Protein AF-A0A0F9DZ34-F1 (afdb_monomer_lite)

Secondary structure (DSSP, 8-state):
-----GGG---HHHHHHHHHHHHHHHHHHHHHHHHHHHHT---GGGHHHHHHHHHHHHHHHHHHHHHHTT-

Sequence (71 aa):
MLAYSGRFDLIFADVRKVLIGAGVAGLGALLTYLLEGLMQIDFGSYTAVIVAVLSVLVNVVRKYVVTTKYR

Radius of gyration: 17.37 Å; chains: 1; bounding box: 30×47×38 Å

Organism: NCBI:txid412755

Foldseek 3Di:
DPDPDCPPVDDPVVVVVVVVLVVLLVQLLVVLVVCCVPVVDDCDVCSVVSSVVSSVVSVVVVVVVVVVVVD

pLDDT: mean 84.65, std 13.91, range [44.38, 95.88]

Structure (mmCIF, N/CA/C/O backbone):
data_AF-A0A0F9DZ34-F1
#
_entry.id   AF-A0A0F9DZ34-F1
#
loop_
_atom_site.group_PDB
_atom_site.id
_atom_site.type_symbol
_atom_site.label_atom_id
_atom_site.label_alt_id
_atom_site.label_comp_id
_atom_site.label_asym_id
_atom_site.label_entity_id
_atom_site.label_seq_id
_atom_site.pdbx_PDB_ins_code
_atom_site.Cartn_x
_atom_site.Cartn_y
_atom_site.Cartn_z
_atom_site.occupancy
_atom_site.B_iso_or_equiv
_atom_site.auth_seq_id
_atom_site.auth_comp_id
_atom_site.auth_asym_id
_atom_site.auth_atom_id
_atom_site.pdbx_PDB_model_num
ATOM 1 N N . MET A 1 1 ? 18.246 -34.225 -22.362 1.00 44.38 1 MET A N 1
ATOM 2 C CA . MET A 1 1 ? 18.458 -32.763 -22.306 1.00 44.38 1 MET A CA 1
ATOM 3 C C . MET A 1 1 ? 17.232 -32.141 -21.660 1.00 44.38 1 MET A C 1
ATOM 5 O O . MET A 1 1 ? 16.165 -32.198 -22.254 1.00 44.38 1 MET A O 1
ATOM 9 N N . LEU A 1 2 ? 17.349 -31.650 -20.424 1.00 52.84 2 LEU A N 1
ATOM 10 C CA . LEU A 1 2 ? 16.272 -30.900 -19.772 1.00 52.84 2 LEU A CA 1
ATOM 11 C C . LEU A 1 2 ? 16.198 -29.523 -20.439 1.00 52.84 2 LEU A C 1
ATOM 13 O O . LEU A 1 2 ? 17.208 -28.828 -20.516 1.00 52.84 2 LEU A O 1
ATOM 17 N N . ALA A 1 3 ? 15.035 -29.165 -20.979 1.00 60.09 3 ALA A N 1
ATOM 18 C CA . ALA A 1 3 ? 14.820 -27.870 -21.606 1.00 60.09 3 ALA A CA 1
ATOM 19 C C . ALA A 1 3 ? 14.982 -26.760 -20.555 1.00 60.09 3 ALA A C 1
ATOM 21 O O . ALA A 1 3 ? 14.125 -26.584 -19.690 1.00 60.09 3 ALA A O 1
ATOM 22 N N . TYR A 1 4 ? 16.090 -26.020 -20.619 1.00 63.34 4 TYR A N 1
ATOM 23 C CA . TYR A 1 4 ? 16.262 -24.777 -19.875 1.00 63.34 4 TYR A CA 1
ATOM 24 C C . TYR A 1 4 ? 15.270 -23.755 -20.438 1.00 63.34 4 TYR A C 1
ATOM 26 O O . TYR A 1 4 ? 15.486 -23.188 -21.508 1.00 63.34 4 TYR A O 1
ATOM 34 N N . SER A 1 5 ? 14.137 -23.560 -19.761 1.00 64.25 5 SER A N 1
ATOM 35 C CA . SER A 1 5 ? 13.238 -22.454 -20.077 1.00 64.25 5 SER A CA 1
ATOM 36 C C . SER A 1 5 ? 13.684 -21.269 -19.228 1.00 64.25 5 SER A C 1
ATOM 38 O O . SER A 1 5 ? 13.475 -21.291 -18.015 1.00 64.25 5 SER A O 1
ATOM 40 N N . GLY A 1 6 ? 14.267 -20.232 -19.836 1.00 62.25 6 GLY A N 1
ATOM 41 C CA . GLY A 1 6 ? 14.648 -18.968 -19.173 1.00 62.25 6 GLY A CA 1
ATOM 42 C C . GLY A 1 6 ? 13.457 -18.155 -18.633 1.00 62.25 6 GLY A C 1
ATOM 43 O O . GLY A 1 6 ? 13.509 -16.938 -18.524 1.00 62.25 6 GLY A O 1
ATOM 44 N N . ARG A 1 7 ? 12.339 -18.818 -18.321 1.00 62.25 7 ARG A N 1
ATOM 45 C CA . ARG A 1 7 ? 11.067 -18.254 -17.860 1.00 62.25 7 ARG A CA 1
ATOM 46 C C . ARG A 1 7 ? 11.149 -17.681 -16.439 1.00 62.25 7 ARG A C 1
ATOM 48 O O . ARG A 1 7 ? 10.237 -16.972 -16.030 1.00 62.25 7 ARG A O 1
ATOM 55 N N . PHE A 1 8 ? 12.231 -17.992 -15.722 1.00 61.56 8 PHE A N 1
ATOM 56 C CA . PHE A 1 8 ? 12.550 -17.505 -14.378 1.00 61.56 8 PHE A CA 1
ATOM 57 C C . PHE A 1 8 ? 13.932 -16.841 -14.300 1.00 61.56 8 PHE A C 1
ATOM 59 O O . PHE A 1 8 ? 14.459 -16.678 -13.202 1.00 61.56 8 PHE A O 1
ATOM 66 N N . ASP A 1 9 ? 14.530 -16.455 -15.433 1.00 66.38 9 ASP A N 1
ATOM 67 C CA . ASP A 1 9 ? 15.707 -15.590 -15.375 1.00 66.38 9 ASP A CA 1
ATOM 68 C C . ASP A 1 9 ? 15.258 -14.224 -14.849 1.00 66.38 9 ASP A C 1
ATOM 70 O O . ASP A 1 9 ? 14.486 -13.515 -15.497 1.00 66.38 9 ASP A O 1
ATOM 74 N N . LEU A 1 10 ? 15.688 -13.874 -13.631 1.00 62.06 10 LEU A N 1
ATOM 75 C CA . LEU A 1 10 ? 15.403 -12.571 -13.038 1.00 62.06 10 LEU A CA 1
ATOM 76 C C . LEU A 1 10 ? 16.158 -11.497 -13.817 1.00 62.06 10 LEU A C 1
ATOM 78 O O . LEU A 1 10 ? 17.313 -11.176 -13.538 1.00 62.06 10 LEU A O 1
ATOM 82 N N . ILE A 1 11 ? 15.476 -10.900 -14.786 1.00 80.00 11 ILE A N 1
ATOM 83 C CA . ILE A 1 11 ? 15.969 -9.714 -15.469 1.00 80.00 11 ILE A CA 1
ATOM 84 C C . ILE A 1 11 ? 15.713 -8.514 -14.550 1.00 80.00 11 ILE A C 1
ATOM 86 O O . ILE A 1 11 ? 14.703 -8.431 -13.848 1.00 80.00 11 ILE A O 1
ATOM 90 N N . PHE A 1 12 ? 16.609 -7.529 -14.579 1.00 78.44 12 PHE A N 1
ATOM 91 C CA . PHE A 1 12 ? 16.499 -6.286 -13.803 1.00 78.44 12 PHE A CA 1
ATOM 92 C C . PHE A 1 12 ? 15.129 -5.583 -13.965 1.00 78.44 12 PHE A C 1
ATOM 94 O O . PHE A 1 12 ? 14.626 -4.918 -13.057 1.00 78.44 12 PHE A O 1
ATOM 101 N N . ALA A 1 13 ? 14.488 -5.771 -15.123 1.00 81.62 13 ALA A N 1
ATOM 102 C CA . ALA A 1 13 ? 13.143 -5.292 -15.417 1.00 81.62 13 ALA A CA 1
ATOM 103 C C . ALA A 1 13 ? 12.055 -5.914 -14.520 1.00 81.62 13 ALA A C 1
ATOM 105 O O . ALA A 1 13 ? 11.102 -5.222 -14.159 1.00 81.62 13 ALA A O 1
ATOM 106 N N . ASP A 1 14 ? 12.185 -7.183 -14.138 1.00 83.38 14 ASP A N 1
ATOM 107 C CA . ASP A 1 14 ? 11.204 -7.865 -13.291 1.00 83.38 14 ASP A CA 1
ATOM 108 C C . ASP A 1 14 ? 11.375 -7.490 -11.820 1.00 83.38 14 ASP A C 1
ATOM 110 O O . ASP A 1 14 ? 10.383 -7.216 -11.143 1.00 83.38 14 ASP A O 1
ATOM 114 N N . VAL A 1 15 ? 12.618 -7.305 -11.363 1.00 87.69 15 VAL A N 1
ATOM 115 C CA . VAL A 1 15 ? 12.909 -6.726 -10.039 1.00 87.69 15 VAL A CA 1
ATOM 116 C C . VAL A 1 15 ? 12.248 -5.355 -9.896 1.00 87.69 15 VAL A C 1
ATOM 118 O O . VAL A 1 15 ? 11.585 -5.077 -8.896 1.00 87.69 15 VAL A O 1
ATOM 121 N N . ARG A 1 16 ? 12.337 -4.506 -10.930 1.00 86.81 16 ARG A N 1
ATOM 122 C CA . ARG A 1 16 ? 11.677 -3.194 -10.934 1.00 86.81 16 ARG A CA 1
ATOM 123 C C . ARG A 1 16 ? 10.159 -3.304 -10.765 1.00 86.81 16 ARG A C 1
ATOM 125 O O . ARG A 1 16 ? 9.577 -2.502 -10.038 1.00 86.81 16 ARG A O 1
ATOM 132 N N . LYS A 1 17 ? 9.503 -4.274 -11.410 1.00 86.81 17 LYS A N 1
ATOM 133 C CA . LYS A 1 17 ? 8.049 -4.481 -11.266 1.00 86.81 17 LYS A CA 1
ATOM 134 C C . LYS A 1 17 ? 7.685 -4.913 -9.846 1.00 86.81 17 LYS A C 1
ATOM 136 O O . LYS A 1 17 ? 6.725 -4.381 -9.290 1.00 86.81 17 LYS A O 1
ATOM 141 N N . VAL A 1 18 ? 8.467 -5.818 -9.256 1.00 90.06 18 VAL A N 1
ATOM 142 C CA . VAL A 1 18 ? 8.267 -6.277 -7.873 1.00 90.06 18 VAL A CA 1
ATOM 143 C C . VAL A 1 18 ? 8.435 -5.121 -6.890 1.00 90.06 18 VAL A C 1
ATOM 145 O O . VAL A 1 18 ? 7.568 -4.925 -6.045 1.00 90.06 18 VAL A O 1
ATOM 148 N N . LEU A 1 19 ? 9.476 -4.298 -7.040 1.00 90.88 19 LEU A N 1
ATOM 149 C CA . LEU A 1 19 ? 9.699 -3.128 -6.181 1.00 90.88 19 LEU A CA 1
ATOM 150 C C . LEU A 1 19 ? 8.566 -2.100 -6.279 1.00 90.88 19 LEU A C 1
ATOM 152 O O . LEU A 1 19 ? 8.163 -1.531 -5.268 1.00 90.88 19 LEU A O 1
ATOM 156 N N . ILE A 1 20 ? 8.010 -1.886 -7.477 1.00 90.62 20 ILE A N 1
ATOM 157 C CA . ILE A 1 20 ? 6.825 -1.034 -7.646 1.00 90.62 20 ILE A CA 1
ATOM 158 C C . ILE A 1 20 ? 5.632 -1.629 -6.888 1.00 90.62 20 ILE A C 1
ATOM 160 O O . ILE A 1 20 ? 4.942 -0.897 -6.182 1.00 90.62 20 ILE A O 1
ATOM 164 N N . GLY A 1 21 ? 5.399 -2.940 -7.007 1.00 90.31 21 GLY A N 1
ATOM 165 C CA . GLY A 1 21 ? 4.336 -3.632 -6.274 1.00 90.31 21 GLY A CA 1
ATOM 166 C C . GLY A 1 21 ? 4.508 -3.534 -4.757 1.00 90.31 21 GLY A C 1
ATOM 167 O O . GLY A 1 21 ? 3.568 -3.165 -4.057 1.00 90.31 21 GLY A O 1
ATOM 168 N N . ALA A 1 22 ? 5.721 -3.774 -4.259 1.00 93.50 22 ALA A N 1
ATOM 169 C CA . ALA A 1 22 ? 6.061 -3.659 -2.845 1.00 93.50 22 ALA A CA 1
ATOM 170 C C . ALA A 1 22 ? 5.868 -2.228 -2.319 1.00 93.50 22 ALA A C 1
ATOM 172 O O . ALA A 1 22 ? 5.306 -2.041 -1.244 1.00 93.50 22 ALA A O 1
ATOM 173 N N . GLY A 1 23 ? 6.255 -1.211 -3.096 1.00 94.75 23 GLY A N 1
ATOM 174 C CA . GLY A 1 23 ? 6.025 0.191 -2.741 1.00 94.75 23 GLY A CA 1
ATOM 175 C C . GLY A 1 23 ? 4.537 0.547 -2.656 1.00 94.75 23 GLY A C 1
ATOM 176 O O . GLY A 1 23 ? 4.114 1.217 -1.718 1.00 94.75 23 GLY A O 1
ATOM 177 N N . VAL A 1 24 ? 3.721 0.058 -3.593 1.00 95.50 24 VAL A N 1
ATOM 178 C CA . VAL A 1 24 ? 2.259 0.245 -3.567 1.00 95.50 24 VAL A CA 1
ATOM 179 C C . VAL A 1 24 ? 1.624 -0.456 -2.359 1.00 95.50 24 VAL A C 1
ATOM 181 O O . VAL A 1 24 ? 0.757 0.123 -1.700 1.00 95.50 24 VAL A O 1
ATOM 184 N N . ALA A 1 25 ? 2.059 -1.679 -2.046 1.00 93.94 25 ALA A N 1
ATOM 185 C CA . ALA A 1 25 ? 1.604 -2.413 -0.867 1.00 93.94 25 ALA A CA 1
ATOM 186 C C . ALA A 1 25 ? 1.972 -1.673 0.429 1.00 93.94 25 ALA A C 1
ATOM 188 O O . ALA A 1 25 ? 1.110 -1.437 1.273 1.00 93.94 25 ALA A O 1
ATOM 189 N N . GLY A 1 26 ? 3.224 -1.219 0.544 1.00 95.88 26 GLY A N 1
ATOM 190 C CA . GLY A 1 26 ? 3.709 -0.456 1.694 1.00 95.88 26 GLY A CA 1
ATOM 191 C C . GLY A 1 26 ? 2.959 0.861 1.903 1.00 95.88 26 GLY A C 1
ATOM 192 O O . GLY A 1 26 ? 2.601 1.188 3.029 1.00 95.88 26 GLY A O 1
ATOM 193 N N . LEU A 1 27 ? 2.645 1.590 0.829 1.00 95.38 27 LEU A N 1
ATOM 194 C CA . LEU A 1 27 ? 1.839 2.812 0.914 1.00 95.38 27 LEU A CA 1
ATOM 195 C C . LEU A 1 27 ? 0.386 2.534 1.329 1.00 95.38 27 LEU A C 1
ATOM 197 O O . LEU A 1 27 ? -0.173 3.300 2.107 1.00 95.38 27 LEU A O 1
ATOM 201 N N . GLY A 1 28 ? -0.221 1.442 0.854 1.00 94.31 28 GLY A N 1
ATOM 202 C CA . GLY A 1 28 ? -1.556 1.031 1.307 1.00 94.31 28 GLY A CA 1
ATOM 203 C C . GLY A 1 28 ? -1.579 0.656 2.792 1.00 94.31 28 GLY A C 1
ATOM 204 O O . GLY A 1 28 ? -2.489 1.058 3.518 1.00 94.31 28 GLY A O 1
ATOM 205 N N . ALA A 1 29 ? -0.538 -0.034 3.267 1.00 94.00 29 ALA A N 1
ATOM 206 C CA . ALA A 1 29 ? -0.360 -0.350 4.683 1.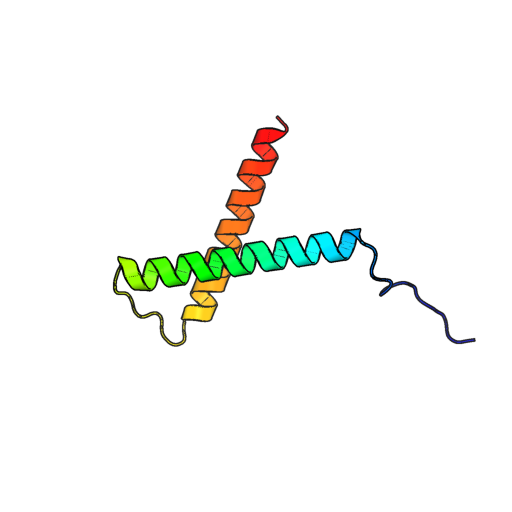00 94.00 29 ALA A CA 1
ATOM 207 C C . ALA A 1 29 ? -0.194 0.913 5.535 1.00 94.00 29 ALA A C 1
ATOM 209 O O . ALA A 1 29 ? -0.883 1.080 6.539 1.00 94.00 29 ALA A O 1
ATOM 210 N N . LEU A 1 30 ? 0.654 1.840 5.084 1.00 95.31 30 LEU A N 1
ATOM 211 C CA . LEU A 1 30 ? 0.875 3.117 5.755 1.00 95.31 30 LEU A CA 1
ATOM 212 C C . LEU A 1 30 ? -0.415 3.940 5.860 1.00 95.31 30 LEU A C 1
ATOM 214 O O . LEU A 1 30 ? -0.719 4.469 6.924 1.00 95.31 30 LEU A O 1
ATOM 218 N N . LEU A 1 31 ? -1.191 4.029 4.777 1.00 93.81 31 LEU A N 1
ATOM 219 C CA . LEU A 1 31 ? -2.475 4.732 4.785 1.00 93.81 31 LEU A CA 1
ATOM 220 C C . LEU A 1 31 ? -3.473 4.096 5.753 1.00 93.81 31 LEU A C 1
ATOM 222 O O . LEU A 1 31 ? -4.201 4.823 6.418 1.00 93.81 31 LEU A O 1
ATOM 226 N N . THR A 1 32 ? -3.486 2.765 5.852 1.00 93.31 32 THR A N 1
ATOM 227 C CA . THR A 1 32 ? -4.384 2.054 6.773 1.00 93.31 32 THR A CA 1
ATOM 228 C C . THR A 1 32 ? -4.027 2.376 8.216 1.00 93.31 32 THR A C 1
ATOM 230 O O . THR A 1 32 ? -4.900 2.776 8.978 1.00 93.31 32 THR A O 1
ATOM 233 N N . TYR A 1 33 ? -2.737 2.315 8.555 1.00 92.06 33 TYR A N 1
ATOM 234 C CA . TYR A 1 33 ? -2.241 2.677 9.883 1.00 92.06 33 TYR A CA 1
ATOM 235 C C . TYR A 1 33 ? -2.565 4.133 10.253 1.00 92.06 33 TYR A C 1
ATOM 237 O O . TYR A 1 33 ? -3.003 4.423 11.365 1.00 92.06 33 TYR A O 1
ATOM 245 N N . LEU A 1 34 ? -2.395 5.064 9.307 1.00 93.06 34 LEU A N 1
ATOM 246 C CA . LEU A 1 34 ? -2.772 6.463 9.518 1.00 93.06 34 LEU A CA 1
ATOM 247 C C . LEU A 1 34 ? -4.282 6.623 9.722 1.00 93.06 34 LEU A C 1
ATOM 249 O O . LEU A 1 34 ? -4.688 7.428 10.556 1.00 93.06 34 LEU A O 1
ATOM 253 N N . LEU A 1 35 ? -5.109 5.870 8.992 1.00 92.31 35 LEU A N 1
ATOM 254 C CA . LEU A 1 35 ? -6.561 5.907 9.161 1.00 92.31 35 LEU A CA 1
ATOM 255 C C . LEU A 1 35 ? -6.985 5.395 10.541 1.00 92.31 35 LEU A C 1
ATOM 257 O O . LEU A 1 35 ? -7.792 6.052 11.194 1.00 92.31 35 LEU A O 1
ATOM 261 N N . GLU A 1 36 ? -6.427 4.266 10.987 1.00 91.50 36 GLU A N 1
ATOM 262 C CA . GLU A 1 36 ? -6.694 3.705 12.319 1.00 91.50 36 GLU A CA 1
ATOM 263 C C . GLU A 1 36 ? -6.342 4.726 13.410 1.00 91.50 36 GLU A C 1
ATOM 265 O O . GLU A 1 36 ? -7.156 5.014 14.287 1.00 91.50 36 GLU A O 1
ATOM 270 N N . GLY A 1 37 ? -5.167 5.357 13.306 1.00 91.19 37 GLY A N 1
ATOM 271 C CA . GLY A 1 37 ? -4.706 6.344 14.282 1.00 91.19 37 GLY A CA 1
ATOM 272 C C . GLY A 1 37 ? -5.490 7.661 14.277 1.00 91.19 37 GLY A C 1
ATOM 273 O O . GLY A 1 37 ? -5.801 8.192 15.341 1.00 91.19 37 GLY A O 1
ATOM 274 N N . LEU A 1 38 ? -5.816 8.206 13.099 1.00 90.88 38 LEU A N 1
ATOM 275 C CA . LEU A 1 38 ? -6.478 9.513 12.974 1.00 90.88 38 LEU A CA 1
ATOM 276 C C . LEU A 1 38 ? -7.984 9.443 13.218 1.00 90.88 38 LEU A C 1
ATOM 278 O O . LEU A 1 38 ? -8.551 10.366 13.797 1.00 90.88 38 LEU A O 1
ATOM 282 N N . MET A 1 39 ? -8.636 8.377 12.753 1.00 92.00 39 MET A N 1
ATOM 283 C CA . MET A 1 39 ? -10.084 8.213 12.889 1.00 92.00 39 MET A CA 1
ATOM 284 C C . MET A 1 39 ? -10.470 7.398 14.124 1.00 92.00 39 MET A C 1
ATOM 286 O O . MET A 1 39 ? -11.659 7.251 14.390 1.00 92.00 39 MET A O 1
ATOM 290 N N . GLN A 1 40 ? -9.484 6.877 14.868 1.00 89.00 40 GLN A N 1
ATOM 291 C CA . GLN A 1 40 ? -9.686 5.984 16.013 1.00 89.00 40 GLN A CA 1
ATOM 292 C C . GLN A 1 40 ? -10.564 4.769 15.663 1.00 89.00 40 GLN A C 1
ATOM 294 O O . GLN A 1 40 ? -11.349 4.294 16.483 1.00 89.00 40 GLN A O 1
ATOM 299 N N . ILE A 1 41 ? -10.452 4.286 14.422 1.00 88.62 41 ILE A N 1
ATOM 300 C CA . ILE A 1 41 ? -11.173 3.106 13.940 1.00 88.62 41 ILE A CA 1
ATOM 301 C C . ILE A 1 41 ? -10.279 1.886 14.151 1.00 88.62 41 ILE A C 1
ATOM 303 O O . ILE A 1 41 ? -9.133 1.885 13.714 1.00 88.62 41 ILE A O 1
ATOM 307 N N . ASP A 1 42 ? -10.819 0.839 14.772 1.00 90.06 42 ASP A N 1
ATOM 308 C CA . ASP A 1 42 ? -10.176 -0.474 14.845 1.00 90.06 42 ASP A CA 1
AT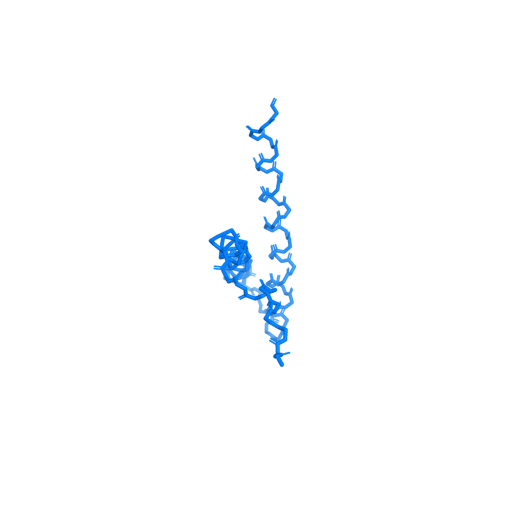OM 309 C C . ASP A 1 42 ? -10.699 -1.361 13.707 1.00 90.06 42 ASP A C 1
ATOM 311 O O . ASP A 1 42 ? -11.870 -1.755 13.693 1.00 90.06 42 ASP A O 1
ATOM 315 N N . PHE A 1 43 ? -9.845 -1.653 12.723 1.00 89.44 43 PHE A N 1
ATOM 316 C CA . PHE A 1 43 ? -10.193 -2.569 11.635 1.00 89.44 43 PHE A CA 1
ATOM 317 C C . PHE A 1 43 ? -9.998 -4.044 12.022 1.00 89.44 43 PHE A C 1
ATOM 319 O O . PHE A 1 43 ? -10.566 -4.923 11.364 1.00 89.44 43 PHE A O 1
ATOM 326 N N . GLY A 1 44 ? -9.241 -4.342 13.083 1.00 91.62 44 GLY A N 1
ATOM 327 C CA . GLY A 1 44 ? -8.986 -5.685 13.593 1.00 91.62 44 GLY A CA 1
ATOM 328 C C . GLY A 1 44 ? -8.605 -6.691 12.502 1.00 91.62 44 GLY A C 1
ATOM 329 O O . GLY A 1 44 ? -7.635 -6.538 11.764 1.00 91.62 44 GLY A O 1
ATOM 330 N N . SER A 1 45 ? -9.399 -7.754 12.361 1.00 93.31 45 SER A N 1
ATOM 331 C CA . SER A 1 45 ? -9.151 -8.782 11.334 1.00 93.31 45 SER A CA 1
ATOM 332 C C . SER A 1 45 ? -9.308 -8.283 9.888 1.00 93.31 45 SER A C 1
ATOM 334 O O . SER A 1 45 ? -8.765 -8.893 8.965 1.00 93.31 45 SER A O 1
ATOM 336 N N . TYR A 1 46 ? -10.004 -7.162 9.674 1.00 94.19 46 TYR A N 1
ATOM 337 C CA . TYR A 1 46 ? -10.207 -6.574 8.352 1.00 94.19 46 TYR A CA 1
ATOM 338 C C . TYR A 1 46 ? -9.068 -5.653 7.914 1.00 94.19 46 TYR A C 1
ATOM 340 O O . TYR A 1 46 ? -9.077 -5.224 6.759 1.00 94.19 46 TYR A O 1
ATOM 348 N N . THR A 1 47 ? -8.057 -5.391 8.754 1.00 93.31 47 THR A N 1
ATOM 349 C CA . THR A 1 47 ? -6.914 -4.539 8.388 1.00 93.31 47 THR A CA 1
ATOM 350 C C . THR A 1 47 ? -6.287 -4.994 7.067 1.00 93.31 47 THR A C 1
ATOM 352 O O . THR A 1 47 ? -6.101 -4.177 6.173 1.00 93.31 47 THR A O 1
ATOM 355 N N . ALA A 1 48 ? -6.073 -6.298 6.852 1.00 92.81 48 ALA A N 1
ATOM 35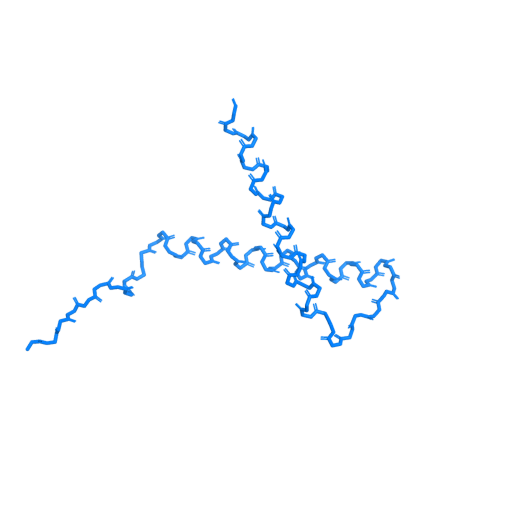6 C CA . ALA A 1 48 ? -5.515 -6.807 5.591 1.00 92.81 48 ALA A CA 1
ATOM 357 C C . ALA A 1 48 ? -6.382 -6.481 4.356 1.00 92.81 48 ALA A C 1
ATOM 359 O O . ALA A 1 48 ? -5.857 -6.208 3.275 1.00 92.81 48 ALA A O 1
ATOM 360 N N . VAL A 1 49 ? -7.709 -6.474 4.517 1.00 95.19 49 VAL A N 1
ATOM 361 C CA . VAL A 1 49 ? -8.655 -6.120 3.450 1.00 95.19 49 VAL A CA 1
ATOM 362 C C . VAL A 1 49 ? -8.587 -4.624 3.158 1.00 95.19 49 VAL A C 1
ATOM 364 O O . VAL A 1 49 ? -8.499 -4.231 1.996 1.00 95.19 49 VAL A O 1
ATOM 367 N N . ILE A 1 50 ? -8.569 -3.790 4.200 1.00 93.38 50 ILE A N 1
ATOM 368 C CA . ILE A 1 50 ? -8.452 -2.335 4.061 1.00 93.38 50 ILE A CA 1
ATOM 369 C C . ILE A 1 50 ? -7.124 -1.967 3.394 1.00 93.38 50 ILE A C 1
ATOM 371 O O . ILE A 1 50 ? -7.122 -1.197 2.434 1.00 93.38 50 ILE A O 1
ATOM 375 N N . VAL A 1 51 ? -6.018 -2.596 3.806 1.00 95.19 51 VAL A N 1
ATOM 376 C CA . VAL A 1 51 ? -4.706 -2.444 3.163 1.00 95.19 51 VAL A CA 1
ATOM 377 C C . VAL A 1 51 ? -4.790 -2.784 1.680 1.00 95.19 51 VAL A C 1
ATOM 379 O O . VAL A 1 51 ? -4.338 -1.993 0.857 1.00 95.19 51 VAL A O 1
ATOM 382 N N . ALA A 1 52 ? -5.404 -3.913 1.314 1.00 94.19 52 ALA A N 1
ATOM 383 C CA . ALA A 1 52 ? -5.545 -4.305 -0.086 1.00 94.19 52 ALA A CA 1
ATOM 384 C C . ALA A 1 52 ? -6.336 -3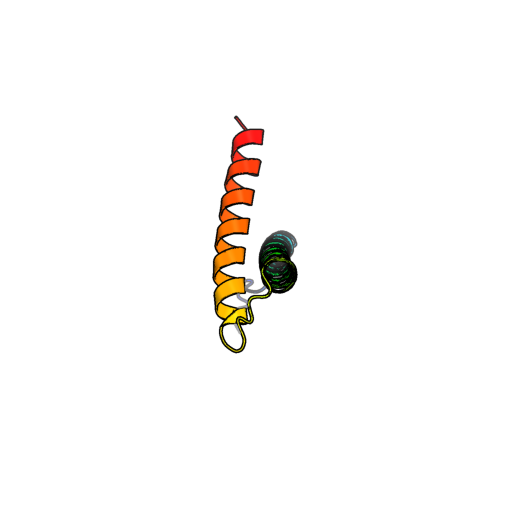.267 -0.903 1.00 94.19 52 ALA A C 1
ATOM 386 O O 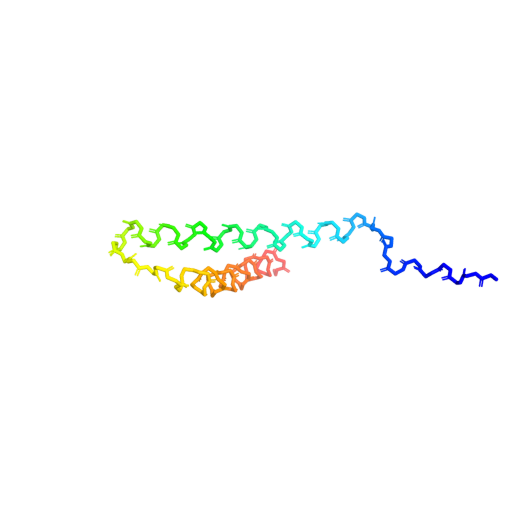. ALA A 1 52 ? -5.915 -2.893 -2.001 1.00 94.19 52 ALA A O 1
ATOM 387 N N . VAL A 1 53 ? -7.443 -2.751 -0.360 1.00 94.69 53 VAL A N 1
ATOM 388 C CA . VAL A 1 53 ? -8.254 -1.705 -1.007 1.00 94.69 53 VAL A CA 1
ATOM 389 C C . VAL A 1 53 ? -7.456 -0.408 -1.163 1.00 94.69 53 VAL A C 1
ATOM 391 O O . VAL A 1 53 ? -7.406 0.162 -2.258 1.00 94.69 53 VAL A O 1
ATOM 394 N N . LEU A 1 54 ? -6.776 0.041 -0.106 1.00 94.31 54 LEU A N 1
ATOM 395 C CA . LEU A 1 54 ? -5.948 1.245 -0.146 1.00 94.31 54 LEU A CA 1
ATOM 396 C C . LEU A 1 54 ? -4.759 1.085 -1.100 1.00 94.31 54 LEU A C 1
ATOM 398 O O . LEU A 1 54 ? -4.437 2.020 -1.828 1.00 94.31 54 LEU A O 1
ATOM 402 N N . SER A 1 55 ? -4.152 -0.098 -1.19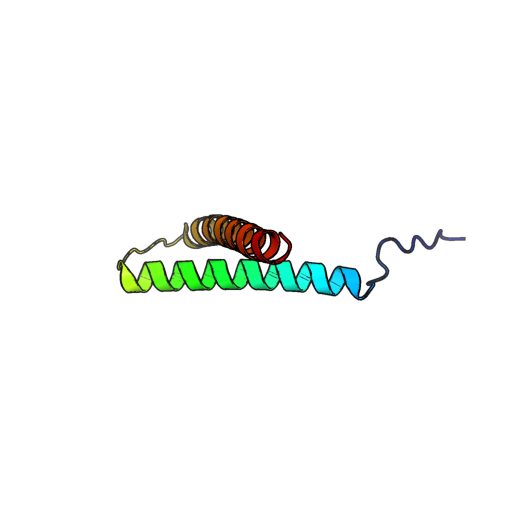5 1.00 94.25 55 SER A N 1
ATOM 403 C CA . SER A 1 55 ? -3.109 -0.390 -2.183 1.00 94.25 55 SER A CA 1
ATOM 404 C C . SER A 1 55 ? -3.620 -0.286 -3.621 1.00 94.25 55 SER A C 1
ATOM 406 O O . SER A 1 55 ? -2.920 0.250 -4.484 1.00 94.25 55 SER A O 1
ATOM 408 N N . VAL A 1 56 ? -4.846 -0.742 -3.904 1.00 94.19 56 VAL A N 1
ATOM 409 C CA . VAL A 1 56 ? -5.462 -0.550 -5.228 1.00 94.19 56 VAL A CA 1
ATOM 410 C C . VAL A 1 56 ? -5.629 0.941 -5.524 1.00 94.19 56 VAL A C 1
ATOM 412 O O . VAL A 1 56 ? -5.223 1.389 -6.599 1.00 94.19 56 VAL A O 1
ATOM 415 N N . LEU A 1 57 ? -6.138 1.723 -4.567 1.00 94.06 57 LEU A N 1
ATOM 416 C CA . LEU A 1 57 ? -6.281 3.176 -4.712 1.00 94.06 57 LEU A CA 1
ATOM 417 C C . LEU A 1 57 ? -4.932 3.868 -4.943 1.00 94.06 57 LEU A C 1
ATOM 419 O O . LEU A 1 57 ? -4.807 4.663 -5.874 1.00 94.06 57 LEU A O 1
ATOM 423 N N . VAL A 1 58 ? -3.896 3.515 -4.181 1.00 94.12 58 VAL A N 1
ATOM 424 C CA . VAL A 1 58 ? -2.532 4.030 -4.378 1.00 94.12 58 VAL A CA 1
ATOM 425 C C . VAL A 1 58 ? -2.024 3.720 -5.785 1.00 94.12 58 VAL A C 1
ATOM 427 O O . VAL A 1 58 ? -1.451 4.593 -6.437 1.00 94.12 58 VAL A O 1
ATOM 430 N N . ASN A 1 59 ? -2.240 2.504 -6.294 1.00 94.56 59 ASN A N 1
ATOM 431 C CA . ASN A 1 59 ? -1.816 2.153 -7.649 1.00 94.56 59 ASN A CA 1
ATOM 432 C C . ASN A 1 59 ? -2.553 2.973 -8.714 1.00 94.56 59 ASN A C 1
ATOM 434 O O . ASN A 1 59 ? -1.947 3.385 -9.705 1.00 94.56 59 ASN A O 1
ATOM 438 N N . VAL A 1 60 ? -3.852 3.215 -8.516 1.00 93.06 60 VAL A N 1
ATOM 439 C CA . VAL A 1 60 ? -4.662 4.059 -9.400 1.00 93.06 60 VAL A CA 1
ATOM 440 C C . VAL A 1 60 ? -4.126 5.490 -9.394 1.00 93.06 60 VAL A C 1
ATOM 442 O O . VAL A 1 60 ? -3.813 6.016 -10.461 1.00 93.06 60 VAL A O 1
ATOM 445 N N . VAL A 1 61 ? -3.922 6.089 -8.218 1.00 91.94 61 VAL A N 1
ATOM 446 C CA . VAL A 1 61 ? -3.355 7.442 -8.077 1.00 91.94 61 VAL A CA 1
ATOM 447 C C . VAL A 1 61 ? -1.969 7.526 -8.714 1.00 91.94 61 VAL A C 1
ATOM 449 O O . VAL A 1 61 ? -1.713 8.432 -9.506 1.00 91.94 61 VAL A O 1
ATOM 452 N N . ARG A 1 62 ? -1.091 6.548 -8.459 1.00 91.56 62 ARG A N 1
ATOM 453 C CA . ARG A 1 62 ? 0.225 6.455 -9.105 1.00 91.56 62 ARG A CA 1
ATOM 454 C C . ARG A 1 62 ? 0.087 6.481 -10.627 1.00 91.56 62 ARG A C 1
ATOM 456 O O . ARG A 1 62 ? 0.815 7.224 -11.279 1.00 91.56 62 ARG A O 1
ATOM 463 N N . LYS A 1 63 ? -0.813 5.672 -11.202 1.00 88.69 63 LYS A N 1
ATOM 464 C CA . LYS A 1 63 ? -1.039 5.654 -12.655 1.00 88.69 63 LYS A CA 1
ATOM 465 C C . LYS A 1 63 ? -1.500 7.020 -13.155 1.00 88.69 63 LYS A C 1
ATOM 467 O O . LYS A 1 63 ? -0.919 7.504 -14.116 1.00 88.69 63 LYS A O 1
ATOM 472 N N . TYR A 1 64 ? -2.454 7.661 -12.483 1.00 89.94 64 TYR A N 1
ATOM 473 C CA . TYR A 1 64 ? -2.922 8.995 -12.862 1.00 89.94 64 TYR A CA 1
ATOM 474 C C . TYR A 1 64 ? -1.803 10.040 -12.853 1.00 89.94 64 TYR A C 1
ATOM 476 O O . TYR A 1 64 ? -1.638 10.734 -13.849 1.00 89.94 64 TYR A O 1
ATOM 484 N N . VAL A 1 65 ? -1.002 10.110 -11.784 1.00 86.94 65 VAL A N 1
ATOM 485 C CA . VAL A 1 65 ? 0.110 11.073 -11.649 1.00 86.94 65 VAL A CA 1
ATOM 486 C C . VAL A 1 65 ? 1.215 10.828 -12.679 1.00 86.94 65 VAL A C 1
ATOM 488 O O . VAL A 1 65 ? 1.812 11.767 -13.203 1.00 86.94 65 VAL A O 1
ATOM 491 N N . VAL A 1 66 ? 1.511 9.562 -12.978 1.00 85.81 66 VAL A N 1
ATOM 492 C CA . VAL A 1 66 ? 2.492 9.217 -14.011 1.00 85.81 66 VAL A CA 1
ATOM 493 C C . VAL A 1 66 ? 1.946 9.583 -15.388 1.00 85.81 66 VAL A C 1
ATOM 495 O O . VAL A 1 66 ? 2.648 10.232 -16.153 1.00 85.81 66 VAL A O 1
ATOM 498 N N . THR A 1 67 ? 0.699 9.233 -15.704 1.00 74.50 67 THR A N 1
ATOM 499 C CA . THR A 1 67 ? 0.091 9.526 -17.009 1.00 74.50 67 THR A CA 1
ATOM 500 C C . THR A 1 67 ? -0.048 11.028 -17.273 1.00 74.50 67 THR A C 1
ATOM 502 O O . THR A 1 67 ? 0.148 11.444 -18.411 1.00 74.50 67 THR A O 1
ATOM 505 N N . THR A 1 68 ? -0.318 11.863 -16.264 1.00 63.75 68 THR A N 1
ATOM 506 C CA . THR A 1 68 ? -0.364 13.327 -16.443 1.00 63.75 68 THR A CA 1
ATOM 507 C C . THR A 1 68 ? 1.002 13.968 -16.670 1.00 63.75 68 THR A C 1
ATOM 509 O O . THR A 1 68 ? 1.053 15.027 -17.279 1.00 63.75 68 THR A O 1
ATOM 512 N N . LYS A 1 69 ? 2.110 13.344 -16.249 1.00 56.22 69 LYS A N 1
ATOM 513 C CA . LYS A 1 69 ? 3.469 13.854 -16.522 1.00 56.22 69 LYS A CA 1
ATOM 514 C C . LYS A 1 69 ? 3.968 13.614 -17.953 1.00 56.22 69 LYS A C 1
ATOM 516 O O . LYS A 1 69 ? 4.999 14.172 -18.314 1.00 56.22 69 LYS A O 1
ATOM 521 N N . TYR A 1 70 ? 3.283 12.782 -18.737 1.00 52.91 70 TYR A N 1
ATOM 522 C CA . TYR A 1 70 ? 3.657 12.445 -20.120 1.00 52.91 70 TYR A CA 1
ATOM 523 C C . TYR A 1 70 ? 2.616 12.905 -21.159 1.00 52.91 70 TYR A C 1
ATOM 525 O O . TYR A 1 70 ? 2.619 12.404 -22.283 1.00 52.91 70 TYR A O 1
ATOM 533 N N . ARG A 1 71 ? 1.716 13.822 -20.784 1.00 45.66 71 ARG A N 1
ATOM 534 C CA . ARG A 1 71 ? 0.846 14.567 -21.708 1.00 45.66 71 ARG A CA 1
ATOM 535 C C . ARG A 1 71 ? 1.399 15.965 -21.916 1.00 45.66 71 ARG A C 1
ATOM 537 O O . ARG A 1 71 ? 1.243 16.456 -23.051 1.00 45.66 71 ARG A O 1
#